Protein AF-A0A1K1LY34-F1 (afdb_monomer)

Mean predicted aligned error: 5.05 Å

Radius of gyration: 13.46 Å; Cα contacts (8 Å, |Δi|>4): 146; chains: 1; bounding box: 28×28×41 Å

Sequence (81 aa):
MRRTVKKYELHWVKARALGADTYHDEQHGTFDSLAEAQDAVRRWWAENGFKTPYVREMTDDVGTLWWDYGAHNCFYCFKEK

Organism: Selenomonas ruminantium (NCBI:txid971)

Solvent-accessible surface area (backbone atoms only — not comparable to full-atom values): 4708 Å² total; per-residue (Å²): 132,85,79,77,75,53,29,19,37,31,30,44,35,32,46,75,44,95,91,47,96,52,62,48,77,44,79,79,49,76,27,78,33,66,66,57,41,54,47,52,54,54,49,53,29,58,78,68,71,53,78,66,87,49,76,46,80,46,69,50,99,86,65,37,40,31,37,44,40,75,59,90,49,40,36,38,38,43,37,81,92

Nearest PDB structures (foldseek):
  2la7-assembly1_A  TM=3.501E-01  e=1.212E+00  Paraburkholderia xenovorans LB400
  5hyz-assembly1_A-2  TM=4.477E-01  e=2.314E+00  Oryza sativa Japonica Group
  3r7w-assembly2_D  TM=2.720E-01  e=1.446E+00  Saccharomyces cerevisiae
  6jwp-assembly2_G  TM=2.790E-01  e=1.534E+00  Saccharomyces cerevisiae S288C
  6jwp-assembly1_B  TM=2.308E-01  e=3.926E+00  Saccharomyces cerevisiae S288C

Structure (mmCIF, N/CA/C/O backbone):
data_AF-A0A1K1LY34-F1
#
_entry.id   AF-A0A1K1LY34-F1
#
loop_
_atom_site.group_PDB
_atom_site.id
_atom_site.type_symbol
_atom_site.label_atom_id
_atom_site.label_alt_id
_atom_site.label_comp_id
_atom_site.label_asym_id
_atom_site.label_entity_id
_atom_site.label_seq_id
_atom_site.pdbx_PDB_ins_code
_atom_site.Cartn_x
_atom_site.Cartn_y
_atom_site.Cartn_z
_atom_site.occupancy
_atom_site.B_iso_or_equiv
_atom_site.auth_seq_id
_atom_site.auth_comp_id
_atom_site.auth_asym_id
_atom_site.auth_atom_id
_atom_site.pdbx_PDB_model_num
ATOM 1 N N . MET A 1 1 ? -13.340 4.859 28.490 1.00 44.03 1 MET A N 1
ATOM 2 C CA . MET A 1 1 ? -12.319 5.248 27.491 1.00 44.03 1 MET A CA 1
ATOM 3 C C . MET A 1 1 ? -12.848 4.906 26.107 1.00 44.03 1 MET A C 1
ATOM 5 O O . MET A 1 1 ? -13.121 3.738 25.867 1.00 44.03 1 MET A O 1
ATOM 9 N N . ARG A 1 2 ? -13.062 5.886 25.217 1.00 48.84 2 ARG A N 1
ATOM 10 C CA . ARG A 1 2 ? -13.313 5.588 23.796 1.00 48.84 2 ARG A CA 1
ATOM 11 C C . ARG A 1 2 ? -11.967 5.194 23.190 1.00 48.84 2 ARG A C 1
ATOM 13 O O . ARG A 1 2 ? -11.070 6.027 23.145 1.00 48.84 2 ARG A O 1
ATOM 20 N N . ARG A 1 3 ? -11.801 3.924 22.812 1.00 56.44 3 ARG A N 1
ATOM 21 C CA . ARG A 1 3 ? -10.668 3.485 21.989 1.00 56.44 3 ARG A CA 1
ATOM 22 C C . ARG A 1 3 ? -10.833 4.189 20.644 1.00 56.44 3 ARG A C 1
ATOM 24 O O . ARG A 1 3 ? -11.811 3.927 19.950 1.00 56.44 3 ARG A O 1
ATOM 31 N N . THR A 1 4 ? -9.947 5.118 20.312 1.00 60.78 4 THR A N 1
ATOM 32 C CA . THR A 1 4 ? -9.847 5.627 18.945 1.00 60.78 4 THR A CA 1
ATOM 33 C C . THR A 1 4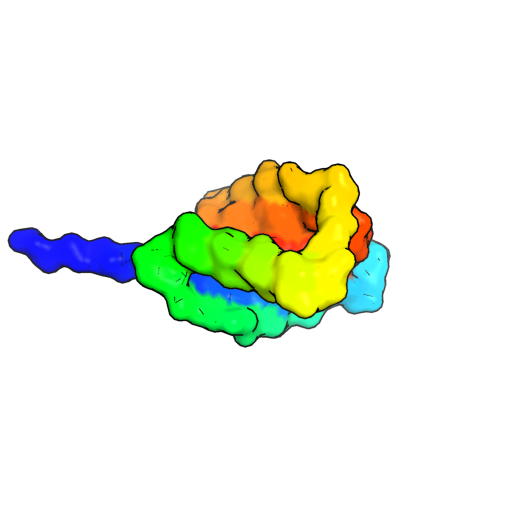 ? -9.465 4.432 18.078 1.00 60.78 4 THR A C 1
ATOM 35 O O . THR A 1 4 ? -8.429 3.809 18.313 1.00 60.78 4 THR A O 1
ATOM 38 N N . VAL A 1 5 ? -10.341 4.033 17.158 1.00 71.00 5 VAL A N 1
ATOM 39 C CA . VAL A 1 5 ? -9.995 3.026 16.154 1.00 71.00 5 VAL A CA 1
ATOM 40 C C . VAL A 1 5 ? -9.078 3.737 15.170 1.00 71.00 5 VAL A C 1
ATOM 42 O O . VAL A 1 5 ? -9.524 4.665 14.498 1.00 71.00 5 VAL A O 1
ATOM 45 N N . LYS A 1 6 ? -7.795 3.367 15.165 1.00 83.06 6 LYS A N 1
ATOM 46 C CA . LYS A 1 6 ? -6.835 3.856 14.172 1.00 83.06 6 LYS A CA 1
ATOM 47 C C . LYS A 1 6 ? -7.314 3.407 12.800 1.00 83.06 6 LYS A C 1
ATOM 49 O O . LYS A 1 6 ? -7.599 2.223 12.634 1.00 83.06 6 LYS A O 1
ATOM 54 N N . LYS A 1 7 ? -7.413 4.324 11.842 1.00 93.69 7 LYS A N 1
ATOM 55 C CA . LYS A 1 7 ? -7.732 3.968 10.456 1.00 93.69 7 LYS A CA 1
ATOM 56 C C . LYS A 1 7 ? -6.473 4.012 9.611 1.00 93.69 7 LYS A C 1
ATOM 58 O O . LYS A 1 7 ? -5.525 4.708 9.952 1.00 93.69 7 LYS A O 1
ATOM 63 N N . TYR A 1 8 ? -6.468 3.261 8.520 1.00 96.06 8 TYR A N 1
ATOM 64 C CA . TYR A 1 8 ? -5.344 3.213 7.596 1.00 96.06 8 TYR A CA 1
ATOM 65 C C . TYR A 1 8 ? -5.808 3.550 6.189 1.00 96.06 8 TYR A C 1
ATOM 67 O O . TYR A 1 8 ? -6.734 2.929 5.668 1.00 96.06 8 TYR A O 1
ATOM 75 N N . GLU A 1 9 ? -5.174 4.537 5.571 1.00 97.06 9 GLU A N 1
ATOM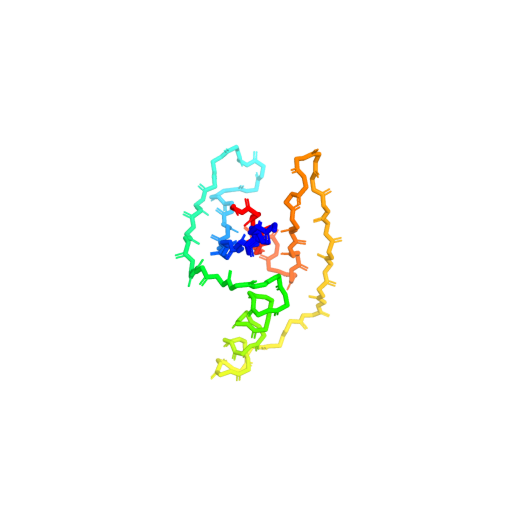 76 C CA . GLU A 1 9 ? -5.367 4.860 4.163 1.00 97.06 9 GLU A CA 1
ATOM 77 C C . GLU A 1 9 ? -4.380 4.049 3.3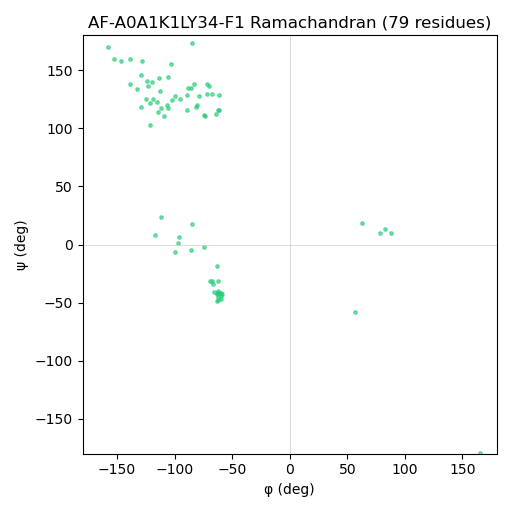27 1.00 97.06 9 GLU A C 1
ATOM 79 O O . GLU A 1 9 ? -3.181 4.039 3.606 1.00 97.06 9 GLU A O 1
ATOM 84 N N . LEU A 1 10 ? -4.894 3.358 2.309 1.00 97.75 10 LEU A N 1
ATOM 85 C CA . LEU A 1 1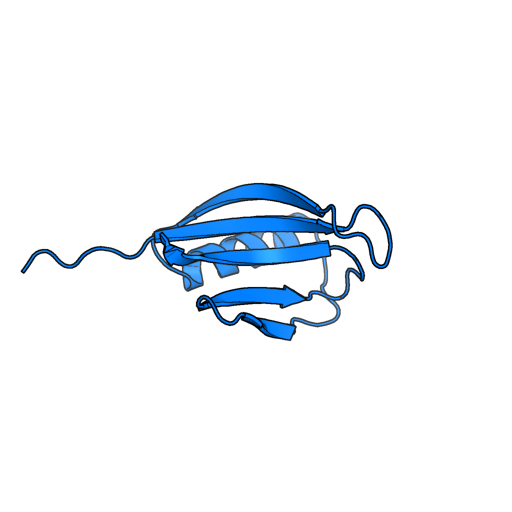0 ? -4.085 2.656 1.320 1.00 97.75 10 LEU A CA 1
ATOM 86 C C . LEU A 1 10 ? -3.898 3.560 0.113 1.00 97.75 10 LEU A C 1
ATOM 88 O O . LEU A 1 10 ? -4.878 3.976 -0.505 1.00 97.75 10 LEU A O 1
ATOM 92 N N . HIS A 1 11 ? -2.649 3.784 -0.257 1.00 97.38 11 HIS A N 1
ATOM 93 C CA . HIS A 1 11 ? -2.278 4.561 -1.425 1.00 97.38 11 HIS A CA 1
ATOM 94 C C . HIS A 1 11 ? -1.382 3.742 -2.343 1.00 97.38 11 HIS A C 1
ATOM 96 O O . HIS A 1 11 ? -0.498 3.020 -1.878 1.00 97.38 11 HIS A O 1
ATOM 102 N N . TRP A 1 12 ? -1.592 3.877 -3.647 1.00 96.62 12 TRP A N 1
ATOM 103 C CA . TRP A 1 12 ? -0.642 3.453 -4.661 1.00 96.62 12 TRP A CA 1
ATOM 104 C C . TRP A 1 12 ? 0.093 4.679 -5.190 1.00 96.62 12 TRP A C 1
ATOM 106 O O . TRP A 1 12 ? -0.515 5.654 -5.630 1.00 96.62 12 TRP A O 1
ATOM 116 N N . VAL A 1 13 ? 1.418 4.636 -5.117 1.00 94.31 13 VAL A N 1
ATOM 117 C CA . VAL A 1 13 ? 2.278 5.772 -5.428 1.00 94.31 13 VAL A CA 1
ATOM 118 C C . VAL A 1 13 ? 3.189 5.407 -6.586 1.00 94.31 13 VAL A C 1
ATOM 120 O O . VAL A 1 13 ? 3.933 4.432 -6.511 1.00 94.31 13 VAL A O 1
ATOM 123 N N . LYS A 1 14 ? 3.177 6.212 -7.648 1.00 91.50 14 LYS A N 1
ATOM 124 C CA . LYS A 1 14 ? 4.030 6.046 -8.827 1.00 91.50 14 LYS A CA 1
ATOM 125 C C . LYS A 1 14 ? 4.895 7.277 -9.066 1.00 91.50 14 LYS A C 1
ATOM 127 O O . LYS A 1 14 ? 4.381 8.368 -9.316 1.00 91.50 14 LYS A O 1
ATOM 132 N N . ALA A 1 15 ? 6.212 7.102 -9.076 1.00 83.75 15 ALA A N 1
ATOM 133 C CA . ALA A 1 15 ? 7.136 8.153 -9.490 1.00 83.75 15 ALA A CA 1
ATOM 134 C C . ALA A 1 15 ? 6.974 8.434 -10.992 1.00 83.75 15 ALA A C 1
ATOM 136 O O . ALA A 1 15 ? 6.997 7.511 -11.815 1.00 83.75 15 ALA A O 1
ATOM 137 N N . ARG A 1 16 ? 6.809 9.712 -11.366 1.00 72.69 16 ARG A N 1
ATOM 138 C CA . ARG A 1 16 ? 6.621 10.103 -12.777 1.00 72.69 16 ARG A CA 1
ATOM 139 C C . ARG A 1 16 ? 7.882 9.913 -13.622 1.00 72.69 16 ARG A C 1
ATOM 141 O O . ARG A 1 16 ? 7.771 9.599 -14.803 1.00 72.69 16 ARG A O 1
ATOM 148 N N . ALA A 1 17 ? 9.058 10.068 -13.021 1.00 71.31 17 ALA A N 1
ATOM 149 C CA . ALA A 1 17 ? 10.355 9.755 -13.612 1.00 71.31 17 ALA A CA 1
ATOM 150 C C . ALA A 1 17 ? 11.318 9.262 -12.520 1.00 71.31 17 ALA A C 1
ATOM 152 O O . ALA A 1 17 ? 11.110 9.533 -11.336 1.00 71.31 17 ALA A O 1
ATOM 153 N N . LEU A 1 18 ? 12.363 8.527 -12.914 1.00 61.38 18 LEU A N 1
ATOM 154 C CA . LEU A 1 18 ? 13.396 8.060 -11.988 1.00 61.38 18 LEU A CA 1
ATOM 155 C C . LEU A 1 18 ? 14.095 9.282 -11.360 1.00 61.38 18 LEU A C 1
ATOM 157 O O . LEU A 1 18 ? 14.701 10.069 -12.082 1.00 61.38 18 LEU A O 1
ATOM 161 N N . GLY A 1 19 ? 13.976 9.457 -10.041 1.00 65.00 19 GLY A N 1
ATOM 162 C CA . GLY A 1 19 ? 14.542 10.605 -9.318 1.00 65.00 19 GLY A CA 1
ATOM 163 C C . GLY A 1 19 ? 13.698 11.887 -9.342 1.00 65.00 19 GLY A C 1
ATOM 164 O O . GLY A 1 19 ? 14.219 12.945 -9.010 1.00 65.00 19 GLY A O 1
ATOM 165 N N . ALA A 1 20 ? 12.425 11.828 -9.747 1.00 66.12 20 ALA A N 1
ATOM 166 C CA . ALA A 1 20 ? 11.536 12.987 -9.677 1.00 66.12 20 ALA A CA 1
ATOM 167 C C . ALA A 1 20 ? 10.915 13.162 -8.283 1.00 66.12 20 ALA A C 1
ATOM 169 O O . ALA A 1 20 ? 10.371 12.211 -7.732 1.00 66.12 20 ALA A O 1
ATOM 170 N N . ASP A 1 21 ? 10.853 14.406 -7.801 1.00 67.25 21 ASP A N 1
ATOM 171 C CA . ASP A 1 21 ? 10.128 14.793 -6.575 1.00 67.25 21 ASP A CA 1
ATOM 172 C C . ASP A 1 21 ? 8.598 14.816 -6.756 1.00 67.25 21 ASP A C 1
ATOM 174 O O . ASP A 1 21 ? 7.846 15.108 -5.826 1.00 67.25 21 ASP A O 1
ATOM 178 N N . THR A 1 22 ? 8.116 14.531 -7.971 1.00 64.75 22 THR A N 1
ATOM 179 C CA . THR A 1 22 ? 6.686 14.468 -8.283 1.00 64.75 22 THR A CA 1
ATOM 180 C C . THR A 1 22 ? 6.232 13.026 -8.448 1.00 64.75 22 THR A C 1
ATOM 182 O O . THR A 1 22 ? 6.635 12.300 -9.365 1.00 64.75 22 THR A O 1
ATOM 185 N N . TYR A 1 23 ? 5.321 12.637 -7.565 1.00 81.25 23 TYR A N 1
ATOM 186 C CA . TYR A 1 23 ? 4.706 11.323 -7.545 1.00 81.25 23 TYR A CA 1
ATOM 187 C C . TYR A 1 23 ? 3.222 11.463 -7.872 1.00 81.25 23 TYR A C 1
ATOM 189 O O . TYR A 1 23 ? 2.572 12.448 -7.522 1.00 81.25 23 TYR A O 1
ATOM 197 N N . HIS A 1 24 ? 2.691 10.493 -8.602 1.00 90.19 24 HIS A N 1
ATOM 198 C CA . HIS A 1 24 ? 1.260 10.263 -8.643 1.00 90.19 24 HIS A CA 1
ATOM 199 C C . HIS A 1 24 ? 0.897 9.458 -7.397 1.00 90.19 24 HIS A C 1
ATOM 201 O O . HIS A 1 24 ? 1.437 8.372 -7.219 1.00 90.19 24 HIS A O 1
ATOM 207 N N . ASP A 1 25 ? 0.052 10.017 -6.537 1.00 93.25 25 ASP A N 1
ATOM 208 C CA . ASP A 1 25 ? -0.459 9.373 -5.326 1.00 93.25 25 ASP A CA 1
ATOM 209 C C . ASP A 1 25 ? -1.970 9.171 -5.512 1.00 93.25 25 ASP A C 1
ATOM 211 O O . ASP A 1 25 ? -2.715 10.146 -5.647 1.00 93.25 25 ASP A O 1
ATOM 215 N N . GLU A 1 26 ? -2.399 7.911 -5.586 1.00 95.12 26 GLU A N 1
ATOM 216 C CA . GLU A 1 26 ? -3.797 7.518 -5.738 1.00 95.12 26 GLU A CA 1
ATOM 217 C C . GLU A 1 26 ? -4.267 6.744 -4.502 1.00 95.12 26 GLU A C 1
ATOM 219 O O . GLU A 1 26 ? -3.708 5.705 -4.145 1.00 95.12 26 GLU A O 1
ATOM 224 N N . GLN A 1 27 ? -5.318 7.233 -3.839 1.00 96.44 27 GLN A N 1
ATOM 225 C CA . GLN A 1 27 ? -5.902 6.554 -2.685 1.00 96.44 27 GLN A CA 1
ATOM 226 C C . GLN A 1 27 ? -6.836 5.428 -3.143 1.00 96.44 27 GLN A C 1
ATOM 228 O O . GLN A 1 27 ? -7.846 5.674 -3.798 1.00 96.44 27 GLN A O 1
ATOM 233 N N . HIS A 1 28 ? -6.534 4.193 -2.746 1.00 95.81 28 HIS A N 1
ATOM 234 C CA . HIS A 1 28 ? -7.304 2.996 -3.102 1.00 95.81 28 HIS A CA 1
ATOM 235 C C . HIS A 1 28 ? -8.269 2.540 -1.995 1.00 95.81 28 HIS A C 1
ATOM 237 O O . HIS A 1 28 ? -9.059 1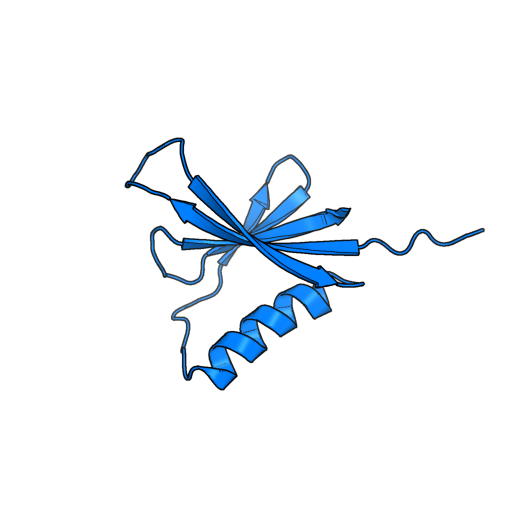.621 -2.212 1.00 95.81 28 HIS A O 1
ATOM 243 N N . GLY A 1 29 ? -8.235 3.154 -0.807 1.00 95.94 29 GLY A N 1
ATOM 244 C CA . GLY A 1 29 ? -9.231 2.889 0.232 1.00 95.94 29 GLY A CA 1
ATOM 245 C C . GLY A 1 29 ? -8.870 3.385 1.629 1.00 95.94 29 GLY A C 1
ATOM 246 O O . GLY A 1 29 ? -7.813 3.975 1.865 1.00 95.94 29 GLY A O 1
ATOM 247 N N . THR A 1 30 ? -9.776 3.118 2.569 1.00 97.19 30 THR A N 1
ATOM 248 C CA . THR A 1 30 ? -9.577 3.307 4.010 1.00 97.19 30 THR A CA 1
ATOM 249 C C . THR A 1 30 ? -10.043 2.057 4.746 1.00 97.19 30 THR A C 1
ATOM 251 O O . THR A 1 30 ? -11.132 1.556 4.473 1.00 97.19 30 THR A O 1
ATOM 254 N N . PHE A 1 31 ? -9.233 1.586 5.688 1.00 96.06 31 PHE A N 1
ATOM 255 C CA . PHE A 1 31 ? -9.423 0.332 6.412 1.00 96.06 31 PHE A CA 1
ATOM 256 C C . PHE A 1 31 ? -9.353 0.566 7.920 1.00 96.06 31 PHE A C 1
ATOM 258 O O . PHE A 1 31 ? -8.762 1.551 8.373 1.00 96.06 31 PHE A O 1
ATOM 265 N N . ASP A 1 32 ? -9.938 -0.339 8.702 1.00 95.00 32 ASP A N 1
ATOM 266 C CA . ASP A 1 32 ? -9.974 -0.216 10.163 1.00 95.00 32 ASP A CA 1
ATOM 267 C C . ASP A 1 32 ? -8.704 -0.786 10.823 1.00 95.00 32 ASP A C 1
ATOM 269 O O . ASP A 1 32 ? -8.512 -0.671 12.035 1.00 95.00 32 ASP A O 1
ATOM 273 N N . SER A 1 33 ? -7.806 -1.387 10.033 1.00 95.25 33 SER A N 1
ATOM 274 C CA . SER A 1 33 ? -6.481 -1.816 10.480 1.00 95.25 33 SER A CA 1
ATOM 275 C C . SER A 1 33 ? -5.452 -1.845 9.347 1.00 95.25 33 SER A C 1
ATOM 277 O O . SER A 1 33 ? -5.791 -1.950 8.167 1.00 95.25 33 SER A O 1
ATOM 279 N N . LEU A 1 34 ? -4.170 -1.814 9.721 1.00 95.38 34 LEU A N 1
ATOM 280 C CA . LEU A 1 34 ? -3.058 -1.986 8.786 1.00 95.38 34 LEU A CA 1
ATOM 281 C C . LEU A 1 34 ? -3.129 -3.343 8.071 1.00 95.38 34 LEU A C 1
ATOM 283 O O . LEU A 1 34 ? -2.912 -3.413 6.866 1.00 95.38 34 LEU A O 1
ATOM 287 N N . ALA A 1 35 ? -3.466 -4.407 8.806 1.00 96.06 35 ALA A N 1
ATOM 288 C CA . ALA A 1 35 ? -3.567 -5.758 8.258 1.00 96.06 35 ALA A CA 1
ATOM 289 C C . ALA A 1 35 ? -4.615 -5.837 7.136 1.00 96.06 35 ALA A C 1
ATOM 291 O O . ALA A 1 35 ? -4.328 -6.367 6.068 1.00 96.06 35 ALA A O 1
ATOM 292 N N . GLU A 1 36 ? -5.790 -5.233 7.333 1.00 97.12 36 GLU A N 1
ATOM 293 C CA . GLU A 1 36 ? -6.834 -5.175 6.302 1.00 97.12 36 GLU A CA 1
ATOM 294 C C . GLU A 1 36 ? -6.392 -4.399 5.057 1.00 97.12 36 GLU A C 1
ATOM 296 O O . GLU A 1 36 ? -6.650 -4.838 3.936 1.00 97.12 36 GLU A O 1
ATOM 301 N N . ALA A 1 37 ? -5.694 -3.273 5.237 1.00 97.31 37 ALA A N 1
ATOM 302 C CA . ALA A 1 37 ? -5.178 -2.489 4.118 1.00 97.31 37 ALA A CA 1
ATOM 303 C C . ALA A 1 37 ? -4.142 -3.279 3.300 1.00 97.31 37 ALA A C 1
ATOM 305 O O . ALA A 1 37 ? -4.173 -3.282 2.069 1.00 97.31 37 ALA A O 1
ATOM 306 N N . GLN A 1 38 ? -3.243 -3.992 3.979 1.00 97.69 38 GLN A N 1
ATOM 307 C CA . GLN A 1 38 ? -2.252 -4.862 3.351 1.00 97.69 38 GLN A CA 1
ATOM 308 C C . GLN A 1 38 ? -2.900 -6.057 2.632 1.00 97.69 38 GLN A C 1
ATOM 310 O O . GLN A 1 38 ? -2.508 -6.413 1.517 1.00 97.69 38 GLN A O 1
ATOM 315 N N . ASP A 1 39 ? -3.918 -6.666 3.239 1.00 97.88 39 ASP A N 1
ATOM 316 C CA . ASP A 1 39 ? -4.656 -7.778 2.641 1.00 97.88 39 ASP A CA 1
ATOM 317 C C . ASP A 1 39 ? -5.460 -7.352 1.414 1.00 97.88 39 ASP A C 1
ATOM 319 O O . ASP A 1 39 ? -5.584 -8.137 0.473 1.00 97.88 39 ASP A O 1
ATOM 323 N N . ALA A 1 40 ? -5.941 -6.108 1.363 1.00 97.94 40 ALA A N 1
ATOM 324 C CA . ALA A 1 40 ? -6.583 -5.562 0.172 1.00 97.94 40 ALA A CA 1
ATOM 325 C C . ALA A 1 40 ? -5.629 -5.531 -1.036 1.00 97.94 40 ALA A C 1
ATOM 327 O O . ALA A 1 40 ? -6.022 -5.933 -2.131 1.00 97.94 40 ALA A O 1
ATOM 328 N N . VAL A 1 41 ? -4.360 -5.150 -0.837 1.00 97.81 41 VAL A N 1
ATOM 329 C CA . VAL A 1 41 ? -3.331 -5.192 -1.895 1.00 97.81 41 VAL A CA 1
ATOM 330 C C . VAL A 1 41 ? -3.078 -6.626 -2.357 1.00 97.81 41 VAL A C 1
ATOM 332 O O . VAL A 1 41 ? -3.094 -6.908 -3.555 1.00 97.81 41 VAL A O 1
ATOM 335 N N . ARG A 1 42 ? -2.885 -7.560 -1.415 1.00 97.44 42 ARG A N 1
ATOM 336 C CA . ARG A 1 42 ? -2.635 -8.975 -1.741 1.00 97.44 42 ARG A CA 1
ATOM 337 C C . ARG A 1 42 ? -3.813 -9.611 -2.471 1.00 97.44 42 ARG A C 1
ATOM 339 O O . ARG A 1 42 ? -3.605 -10.378 -3.409 1.00 97.44 42 ARG A O 1
ATOM 346 N N . ARG A 1 43 ? -5.041 -9.283 -2.061 1.00 97.81 43 ARG A N 1
ATOM 347 C CA . ARG A 1 43 ? -6.265 -9.730 -2.729 1.00 97.81 43 ARG A CA 1
ATOM 348 C C . ARG A 1 43 ? -6.323 -9.203 -4.155 1.00 97.81 43 ARG A C 1
ATOM 350 O O . ARG A 1 43 ? -6.518 -9.998 -5.065 1.00 97.81 43 ARG A O 1
ATOM 357 N N . TRP A 1 44 ? -6.065 -7.911 -4.355 1.00 96.88 44 TRP A N 1
ATOM 358 C CA . TRP A 1 44 ? -6.027 -7.323 -5.691 1.00 96.88 44 TRP A CA 1
ATOM 359 C C . TRP A 1 44 ? -4.973 -7.999 -6.580 1.00 96.88 44 TRP A C 1
ATOM 361 O O . TRP A 1 44 ? -5.267 -8.347 -7.722 1.00 96.88 44 TRP A O 1
ATOM 371 N N . TRP A 1 45 ? -3.773 -8.280 -6.061 1.00 96.81 45 TRP A N 1
ATOM 372 C CA . TRP A 1 45 ? -2.770 -9.052 -6.801 1.00 96.81 45 TRP A CA 1
ATOM 373 C C . TRP A 1 45 ? -3.266 -10.447 -7.181 1.00 96.81 45 TRP A C 1
ATOM 375 O O . TRP A 1 45 ? -3.122 -10.84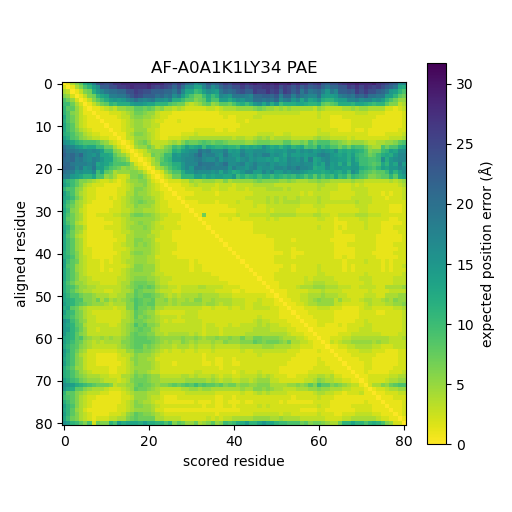2 -8.336 1.00 96.81 45 TRP A O 1
ATOM 385 N N . ALA A 1 46 ? -3.875 -11.176 -6.245 1.00 97.31 46 ALA A N 1
ATOM 386 C CA . ALA A 1 46 ? -4.398 -12.515 -6.497 1.00 97.31 46 ALA A CA 1
ATOM 387 C C . ALA A 1 46 ? -5.514 -12.514 -7.555 1.00 97.31 46 ALA A C 1
ATOM 389 O O . ALA A 1 46 ? -5.474 -13.320 -8.484 1.00 97.31 46 ALA A O 1
ATOM 390 N N . GLU A 1 47 ? -6.465 -11.582 -7.456 1.00 97.75 47 GLU A N 1
ATOM 391 C CA . GLU A 1 47 ? -7.572 -11.413 -8.407 1.00 97.75 47 GLU A CA 1
ATOM 392 C C . GLU A 1 47 ? -7.082 -11.066 -9.820 1.00 97.7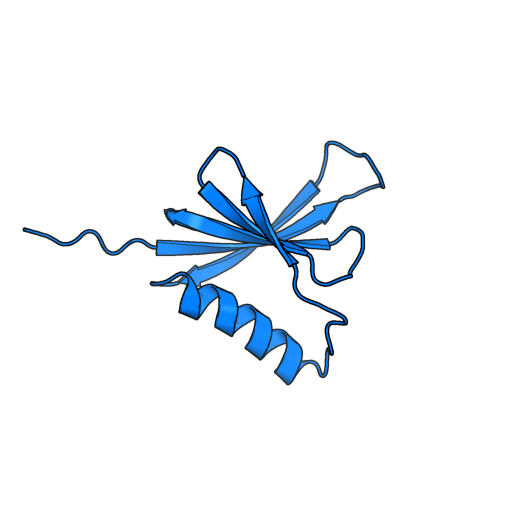5 47 GLU A C 1
ATOM 394 O O . GLU A 1 47 ? -7.687 -11.485 -10.804 1.00 97.75 47 GLU A O 1
ATOM 399 N N . ASN A 1 48 ? -5.953 -10.359 -9.930 1.00 96.94 48 ASN A N 1
ATOM 400 C CA . ASN A 1 48 ? -5.347 -9.973 -11.207 1.00 96.94 48 ASN A CA 1
ATOM 401 C C . ASN A 1 48 ? -4.228 -10.927 -11.667 1.00 96.94 48 ASN A C 1
ATOM 403 O O . ASN A 1 48 ? -3.544 -10.646 -12.651 1.00 96.94 48 ASN A O 1
ATOM 407 N N . GLY A 1 49 ? -4.001 -12.043 -10.965 1.00 96.88 49 GLY A N 1
ATOM 408 C CA . GLY A 1 49 ? -2.939 -12.999 -11.295 1.00 96.88 49 GLY A CA 1
ATOM 409 C C . GLY A 1 49 ? -1.519 -12.423 -1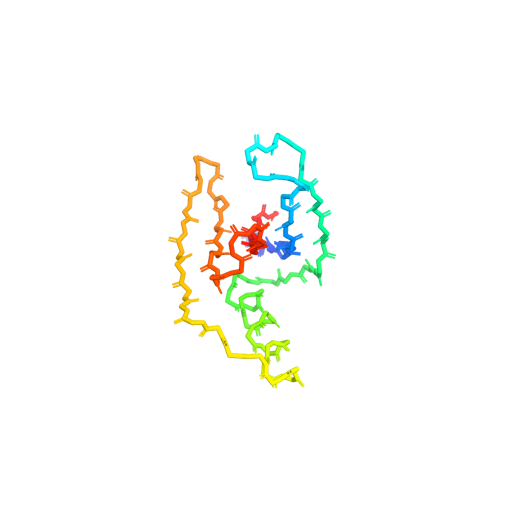1.199 1.00 96.88 49 GLY A C 1
ATOM 410 O O . GLY A 1 49 ? -0.583 -12.986 -11.771 1.00 96.88 49 GLY A O 1
ATOM 411 N N . PHE A 1 50 ? -1.339 -11.308 -10.491 1.00 94.88 50 PHE A N 1
ATOM 412 C CA . PHE A 1 50 ? -0.044 -10.671 -10.306 1.00 94.88 50 PHE A CA 1
ATOM 413 C C . PHE A 1 50 ? 0.768 -11.410 -9.241 1.00 94.88 50 PHE A C 1
ATOM 415 O O . PHE A 1 50 ? 0.321 -11.618 -8.112 1.00 94.88 50 PHE A O 1
ATOM 422 N N . LYS A 1 51 ? 2.001 -11.784 -9.593 1.00 93.75 51 LYS A N 1
ATOM 423 C CA . LYS A 1 51 ? 2.973 -12.363 -8.663 1.00 93.75 51 LYS A CA 1
ATOM 424 C C . LYS A 1 51 ? 4.074 -11.352 -8.415 1.00 93.75 51 LYS A C 1
ATOM 426 O O . LYS A 1 51 ? 4.882 -11.085 -9.300 1.00 93.75 51 LYS A O 1
ATOM 431 N N . THR A 1 52 ? 4.101 -10.817 -7.203 1.00 92.94 52 THR A N 1
ATOM 432 C CA . THR A 1 52 ? 5.187 -9.936 -6.789 1.00 92.94 52 THR A CA 1
ATOM 433 C C . THR A 1 52 ? 6.494 -10.730 -6.626 1.00 92.94 52 THR A C 1
ATOM 435 O O . THR A 1 52 ? 6.456 -11.828 -6.062 1.00 92.94 52 THR A O 1
ATOM 438 N N . PRO A 1 53 ? 7.651 -10.228 -7.098 1.00 93.62 53 PRO A N 1
ATOM 439 C CA . PRO A 1 53 ? 8.944 -10.879 -6.881 1.00 93.62 53 PRO A CA 1
ATOM 440 C C . PRO A 1 53 ? 9.363 -10.863 -5.405 1.00 93.62 53 PRO A C 1
ATOM 442 O O . PRO A 1 53 ? 9.993 -11.804 -4.929 1.00 93.62 53 PRO A O 1
ATOM 445 N N . TYR A 1 54 ? 9.015 -9.799 -4.682 1.00 95.12 54 TYR A N 1
ATOM 446 C CA . TYR A 1 54 ? 9.256 -9.647 -3.251 1.00 95.12 54 TYR A CA 1
ATOM 447 C C . TYR A 1 54 ? 8.290 -8.614 -2.662 1.00 95.12 54 TYR A C 1
ATOM 449 O O . TYR A 1 54 ? 7.599 -7.907 -3.390 1.00 95.12 54 TYR A O 1
ATOM 457 N N . VAL A 1 55 ? 8.250 -8.510 -1.337 1.00 96.88 55 VAL A N 1
ATOM 458 C CA . VAL A 1 55 ? 7.690 -7.348 -0.642 1.00 96.88 55 VAL A CA 1
ATOM 459 C C . VAL A 1 55 ? 8.734 -6.896 0.363 1.00 96.88 55 VAL A C 1
ATOM 461 O O . VAL A 1 55 ? 9.115 -7.664 1.244 1.00 96.88 55 VAL A O 1
ATOM 464 N N . ARG A 1 56 ? 9.229 -5.671 0.202 1.00 96.38 56 ARG A N 1
ATOM 465 C CA . ARG A 1 56 ? 10.120 -5.024 1.160 1.00 96.38 56 ARG A CA 1
ATOM 466 C C . ARG A 1 56 ? 9.339 -3.944 1.888 1.00 96.38 56 ARG A C 1
ATOM 468 O O . ARG A 1 56 ? 8.844 -3.008 1.262 1.00 96.38 56 ARG A O 1
ATOM 475 N N . GLU A 1 57 ? 9.266 -4.093 3.202 1.00 96.69 57 GLU A N 1
ATOM 476 C CA . GLU A 1 57 ? 8.640 -3.123 4.090 1.00 96.69 57 GLU A CA 1
ATOM 477 C C . GLU A 1 57 ? 9.656 -2.067 4.526 1.00 96.69 57 GLU A C 1
ATOM 479 O O . GLU A 1 57 ? 10.795 -2.389 4.869 1.00 96.69 57 GLU A O 1
ATOM 484 N N . MET A 1 58 ? 9.249 -0.803 4.482 1.00 95.44 58 MET A N 1
ATOM 485 C CA . MET A 1 58 ? 10.050 0.340 4.915 1.00 95.44 58 MET A CA 1
ATOM 486 C C . MET A 1 58 ? 9.138 1.293 5.679 1.00 95.44 58 MET A C 1
ATOM 488 O O . MET A 1 58 ? 8.018 1.532 5.242 1.00 95.44 58 MET A O 1
ATOM 492 N N . THR A 1 59 ? 9.604 1.850 6.789 1.00 95.81 59 THR A N 1
ATOM 493 C CA . THR A 1 59 ? 8.851 2.859 7.543 1.00 95.81 59 THR A CA 1
ATOM 494 C C . THR A 1 59 ? 9.586 4.184 7.438 1.00 95.81 59 THR A C 1
ATOM 496 O O . THR A 1 59 ? 10.804 4.208 7.618 1.00 95.81 59 THR A O 1
ATOM 499 N N . ASP A 1 60 ? 8.871 5.260 7.118 1.00 92.38 60 ASP A N 1
ATOM 500 C CA . ASP A 1 60 ? 9.449 6.605 7.105 1.00 92.38 60 ASP A CA 1
ATOM 501 C C . ASP A 1 60 ? 9.441 7.257 8.499 1.00 92.38 60 ASP A C 1
ATOM 503 O O . ASP A 1 60 ? 8.879 6.725 9.461 1.00 92.38 60 ASP A O 1
ATOM 507 N N . ASP A 1 61 ? 10.068 8.428 8.613 1.00 90.31 61 ASP A N 1
ATOM 508 C CA . ASP A 1 61 ? 10.231 9.144 9.886 1.00 90.31 61 ASP A CA 1
ATOM 509 C C . ASP A 1 61 ? 8.899 9.577 10.526 1.00 90.31 61 ASP A C 1
ATOM 511 O O . ASP A 1 61 ? 8.851 9.857 11.725 1.00 90.31 61 ASP A O 1
ATOM 515 N N . VAL A 1 62 ? 7.810 9.629 9.748 1.00 88.69 62 VAL A N 1
ATOM 516 C CA . VAL A 1 62 ? 6.465 9.978 10.237 1.00 88.69 62 VAL A CA 1
ATOM 517 C C . VAL A 1 62 ? 5.605 8.748 10.547 1.00 88.69 62 VAL A C 1
ATOM 519 O O . VAL A 1 62 ? 4.465 8.894 10.984 1.00 88.69 62 VAL A O 1
ATOM 522 N N . GLY A 1 63 ? 6.149 7.538 10.384 1.00 89.75 63 GLY A N 1
ATOM 523 C CA . GLY A 1 63 ? 5.482 6.282 10.723 1.00 89.75 63 GLY A CA 1
ATOM 524 C C . GLY A 1 63 ? 4.619 5.689 9.606 1.00 89.75 63 GLY A C 1
ATOM 525 O O . GLY A 1 63 ? 3.890 4.729 9.860 1.00 89.75 63 GLY A O 1
ATOM 526 N N . THR A 1 64 ? 4.694 6.212 8.379 1.00 94.12 64 THR A N 1
ATOM 527 C CA . THR A 1 64 ? 4.025 5.602 7.222 1.00 94.12 64 THR A CA 1
ATOM 528 C C . THR A 1 64 ? 4.753 4.323 6.845 1.00 94.12 64 THR A C 1
ATOM 530 O O . THR A 1 64 ? 5.970 4.328 6.645 1.00 94.12 64 THR A O 1
ATOM 533 N N . LEU A 1 65 ? 4.009 3.228 6.688 1.00 96.81 65 LEU A N 1
ATOM 534 C CA . LEU A 1 65 ? 4.563 1.994 6.146 1.00 96.81 65 LEU A CA 1
ATOM 535 C C . LEU A 1 65 ? 4.512 2.029 4.619 1.00 96.81 65 LEU A C 1
ATOM 537 O O . LEU A 1 65 ? 3.482 2.347 4.031 1.00 96.81 65 LEU A O 1
ATOM 541 N N . TRP A 1 66 ? 5.599 1.630 3.980 1.00 96.56 66 TRP A N 1
ATOM 542 C CA . TRP A 1 66 ? 5.754 1.532 2.539 1.00 96.56 66 TRP A CA 1
ATOM 543 C C . TRP A 1 66 ? 6.055 0.095 2.133 1.00 96.56 66 TRP A C 1
ATOM 545 O O . TRP A 1 66 ? 6.846 -0.595 2.778 1.00 96.56 66 TRP A O 1
ATOM 555 N N . TRP A 1 67 ? 5.460 -0.339 1.027 1.00 97.44 67 TRP A N 1
ATOM 556 C CA . TRP A 1 67 ? 5.798 -1.577 0.339 1.00 97.44 67 TRP A CA 1
ATOM 557 C C . TRP A 1 67 ? 6.437 -1.281 -1.011 1.00 97.44 67 TRP A C 1
ATOM 559 O O . TRP A 1 67 ? 5.796 -0.763 -1.929 1.00 97.44 67 TRP A O 1
ATOM 569 N N . ASP A 1 68 ? 7.688 -1.707 -1.145 1.00 95.31 68 ASP A N 1
ATOM 570 C CA . ASP A 1 68 ? 8.325 -1.940 -2.434 1.00 95.31 68 ASP A CA 1
ATOM 571 C C . ASP A 1 68 ? 8.062 -3.386 -2.852 1.00 95.31 68 ASP A C 1
ATOM 573 O O . ASP A 1 68 ? 8.480 -4.333 -2.182 1.00 95.31 68 ASP A O 1
ATOM 577 N N . TYR A 1 69 ? 7.337 -3.536 -3.955 1.00 95.31 69 TYR A N 1
ATOM 578 C CA . TYR A 1 69 ? 6.910 -4.821 -4.495 1.00 95.31 69 TYR A CA 1
ATOM 579 C C . TYR A 1 69 ? 7.600 -5.151 -5.830 1.00 95.31 69 TYR A C 1
ATOM 581 O O . TYR A 1 69 ? 7.076 -5.887 -6.661 1.00 95.31 69 TYR A O 1
ATOM 589 N N . GLY A 1 70 ? 8.778 -4.568 -6.082 1.00 92.00 70 GLY A N 1
ATOM 590 C CA . GLY A 1 70 ? 9.587 -4.864 -7.267 1.00 92.00 70 GLY A CA 1
ATOM 591 C C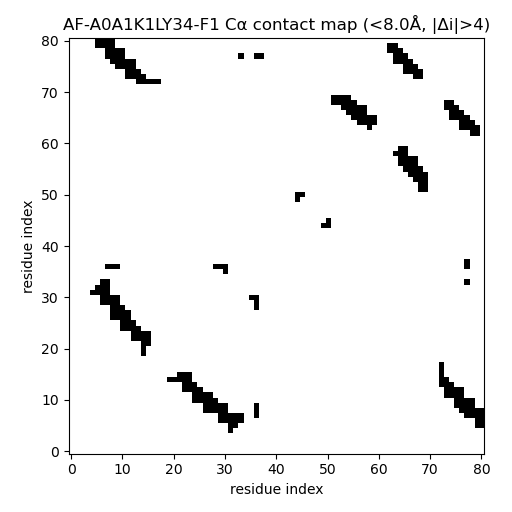 . GLY A 1 70 ? 9.118 -4.197 -8.559 1.00 92.00 70 GLY A C 1
ATOM 592 O O . GLY A 1 70 ? 9.648 -4.497 -9.624 1.00 92.00 70 GLY A O 1
ATOM 593 N N . ALA A 1 71 ? 8.172 -3.259 -8.488 1.00 89.81 71 ALA A N 1
ATOM 594 C CA . ALA A 1 71 ? 7.697 -2.497 -9.644 1.00 89.81 71 ALA A CA 1
ATOM 595 C C . ALA A 1 71 ? 8.557 -1.257 -9.972 1.00 89.81 71 ALA A C 1
ATOM 597 O O . ALA A 1 71 ? 8.100 -0.386 -10.708 1.00 89.81 71 ALA A O 1
ATOM 598 N N . HIS A 1 72 ? 9.791 -1.187 -9.449 1.00 84.12 72 HIS A N 1
ATOM 599 C CA . HIS A 1 72 ? 10.816 -0.139 -9.613 1.00 84.12 72 HIS A CA 1
ATOM 600 C C . HIS A 1 72 ? 10.412 1.291 -9.218 1.00 84.12 72 HIS A C 1
ATOM 602 O O . HIS A 1 72 ? 11.073 1.907 -8.389 1.00 84.12 72 HIS A O 1
ATOM 608 N N . ASN A 1 73 ? 9.368 1.839 -9.834 1.00 88.38 73 ASN A N 1
ATOM 609 C CA . ASN A 1 73 ? 8.883 3.200 -9.635 1.00 88.38 73 ASN A CA 1
ATOM 610 C C . ASN A 1 73 ? 7.464 3.259 -9.055 1.00 88.38 73 ASN A C 1
ATOM 612 O O . ASN A 1 73 ? 6.889 4.345 -9.013 1.00 88.38 73 ASN A O 1
ATOM 616 N N . CYS A 1 74 ? 6.899 2.121 -8.649 1.00 92.38 74 CYS A N 1
ATOM 617 C CA . CYS A 1 74 ? 5.571 2.030 -8.053 1.00 92.38 74 CYS A CA 1
ATOM 618 C C . CYS A 1 74 ? 5.653 1.368 -6.673 1.00 92.38 74 CYS A C 1
ATOM 620 O O . CYS A 1 74 ? 6.327 0.350 -6.509 1.00 92.38 74 CYS A O 1
ATOM 622 N N . PHE A 1 75 ? 4.938 1.930 -5.705 1.00 94.88 75 PHE A N 1
ATOM 623 C CA . PHE A 1 75 ? 4.948 1.528 -4.302 1.00 94.88 75 PHE A CA 1
ATOM 624 C C . PHE A 1 75 ? 3.527 1.551 -3.746 1.00 94.88 75 PHE A C 1
ATOM 626 O O . PHE A 1 75 ? 2.659 2.238 -4.282 1.00 94.88 75 PHE A O 1
ATOM 633 N N . TYR A 1 76 ? 3.299 0.836 -2.650 1.00 97.25 76 TYR A N 1
ATOM 634 C CA . TYR A 1 76 ? 2.126 1.079 -1.812 1.00 97.25 76 TYR A CA 1
ATOM 635 C C . TYR A 1 76 ? 2.553 1.787 -0.537 1.00 97.25 76 TYR A C 1
ATOM 637 O O . TYR A 1 76 ? 3.620 1.482 -0.004 1.00 97.25 76 TYR A O 1
ATOM 645 N N . CYS A 1 77 ? 1.727 2.696 -0.029 1.00 96.50 77 CYS A N 1
ATOM 646 C CA . CYS A 1 77 ? 1.905 3.239 1.309 1.00 96.50 77 CYS A CA 1
ATOM 647 C C . CYS A 1 77 ? 0.622 3.166 2.136 1.00 96.50 77 CYS A C 1
ATOM 649 O O . CYS A 1 77 ? -0.492 3.258 1.617 1.00 96.50 77 CYS A O 1
ATOM 651 N N . PHE A 1 78 ? 0.813 2.946 3.434 1.00 97.12 78 PHE A N 1
ATOM 652 C CA . PHE A 1 78 ? -0.230 2.726 4.425 1.00 97.12 78 PHE A CA 1
ATOM 653 C C . PHE A 1 78 ? -0.096 3.808 5.494 1.00 97.12 78 PHE A C 1
ATOM 655 O O . PHE A 1 78 ? 0.806 3.754 6.336 1.00 97.12 78 PHE A O 1
ATOM 662 N N . LYS A 1 79 ? -0.967 4.815 5.427 1.00 95.00 79 LYS A N 1
ATOM 663 C CA . LYS A 1 79 ? -0.912 6.006 6.286 1.00 95.00 79 LYS A CA 1
ATOM 664 C C . LYS A 1 79 ? -1.907 5.857 7.432 1.00 95.00 79 LYS A C 1
ATOM 666 O O . LYS A 1 79 ? -3.074 5.566 7.182 1.00 95.00 79 LYS A O 1
ATOM 671 N N . GLU A 1 80 ? -1.460 6.035 8.674 1.00 93.12 80 GLU A N 1
ATOM 672 C CA . GLU A 1 80 ? -2.365 6.074 9.829 1.00 93.12 80 GLU A CA 1
ATOM 673 C C . GLU A 1 80 ? -3.165 7.388 9.831 1.00 93.12 80 GLU A C 1
ATOM 675 O O . GLU A 1 80 ? -2.615 8.456 9.557 1.00 93.12 80 GLU A O 1
ATOM 680 N N . LYS A 1 81 ? -4.460 7.296 10.142 1.00 83.56 81 LYS A N 1
ATOM 681 C CA . LYS A 1 81 ? -5.426 8.396 10.188 1.00 83.56 81 LYS A CA 1
ATOM 682 C C . LYS A 1 81 ? -6.055 8.545 11.567 1.00 83.56 81 LYS A C 1
ATOM 684 O O . LYS A 1 81 ? -6.412 7.503 12.173 1.00 83.56 81 LYS A O 1
#

Secondary structure (DSSP, 8-state):
-------EEEEEEEESSTT-S-EEEEEEEEESSHHHHHHHHHHHHHHTT---S--EEEE-TT--EEEE-S-SSEEEEEEE-

Foldseek 3Di:
DPDDQKKKWKWKWFDPDDPDPDIDIHTPDMGSDPVVSVVVVVVVCVVVVHDFPDWDWDADPVGKIKTDRPPNGMIMIIDID

pLDDT: mean 89.62, std 12.33, range [44.03, 97.94]